Protein AF-A0A1G3MRI7-F1 (afdb_monomer)

Secondary structure (DSSP, 8-state):
-PPEEEEE--S--STHHHHHHHHHHHHHHHHPPTTPEEEEEGGG-SS--HHHHHHHHHHHHHHHHTT-EEEESSTTHHHHHHHHHHGGG--

Mean predicted aligned error: 8.39 Å

pLDDT: mean 72.19, std 12.26, range [39.47, 87.69]

Sequence (91 aa):
MPEEQLIDFGDHASIETVAQLKQALETAFEQAKAGSLMICDLSRIGRGDSACAQLLLAAAKQADANGLQYRLRHEDDSAILQDMLNCDSIG

Radius of gyration: 12.91 Å; Cα contacts (8 Å, |Δi|>4): 118; chains: 1; bounding box: 41×22×29 Å

Foldseek 3Di:
DAAEDEDDQDQDQDPVSLVVVLVSLVVCLVVHDQAHEYEYECVNNPQHALSNLVSLVVSCVVCVVSNHHYYYPDPCVVVSSVVNNVVVPDD

Nearest PDB structures (foldseek):
  7lhv-assembly1_B  TM=6.466E-01  e=7.269E-03  Arabidopsis thaliana
  7qv3-assembly1_w  TM=6.686E-01  e=1.745E-01  Bacillus subtilis subsp. subtilis str. 168
  3zth-assembly1_A  TM=5.277E-01  e=1.635E-01  Streptococcus thermophilus LMG 18311
  2o8d-assembly1_B  TM=5.837E-01  e=1.303E+00  Homo sapiens
  8r7e-assembly1_B  TM=5.657E-01  e=1.483E+00  Homo sapiens

Solvent-accessible surface area (backbone atoms only — not comparable to full-atom values): 5168 Å² total; per-residue (Å²): 129,67,57,77,43,80,48,78,68,59,85,56,62,54,79,72,36,52,60,51,47,51,52,52,50,54,52,48,58,75,70,50,52,77,50,19,34,39,33,38,44,57,91,49,51,82,62,56,50,43,68,48,36,52,49,54,54,50,47,44,54,49,27,51,76,58,50,26,42,66,42,64,68,45,81,66,46,56,56,54,40,51,51,18,58,55,59,76,78,75,130

Structure (mmCIF, N/CA/C/O backbone):
data_AF-A0A1G3MRI7-F1
#
_entry.id   AF-A0A1G3MRI7-F1
#
loop_
_atom_site.group_PDB
_atom_site.id
_atom_site.type_symbol
_atom_site.label_atom_id
_atom_site.label_alt_id
_atom_site.label_comp_id
_atom_site.label_asym_id
_atom_site.label_entity_id
_atom_site.label_seq_id
_atom_site.pdbx_PDB_ins_code
_atom_site.Cartn_x
_atom_site.Cartn_y
_atom_site.Cartn_z
_atom_site.occupancy
_atom_site.B_iso_or_equiv
_atom_site.auth_seq_id
_atom_site.auth_comp_id
_atom_site.auth_asym_id
_atom_site.auth_atom_id
_atom_site.pdbx_PDB_model_num
ATOM 1 N N . MET A 1 1 ? -19.828 -0.226 8.552 1.00 56.56 1 MET A N 1
ATOM 2 C CA . 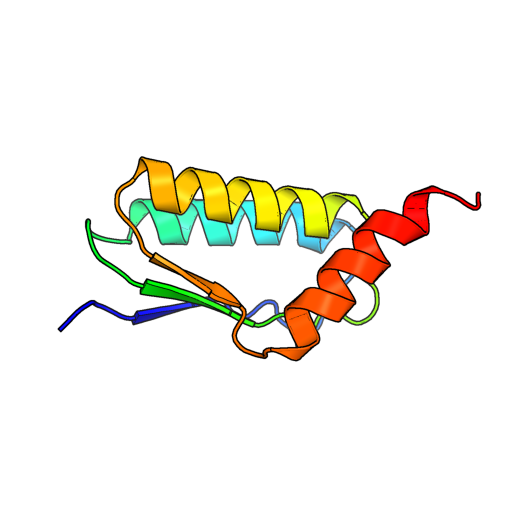MET A 1 1 ? -19.154 -0.664 7.314 1.00 56.56 1 MET A CA 1
ATOM 3 C C . MET A 1 1 ? -17.8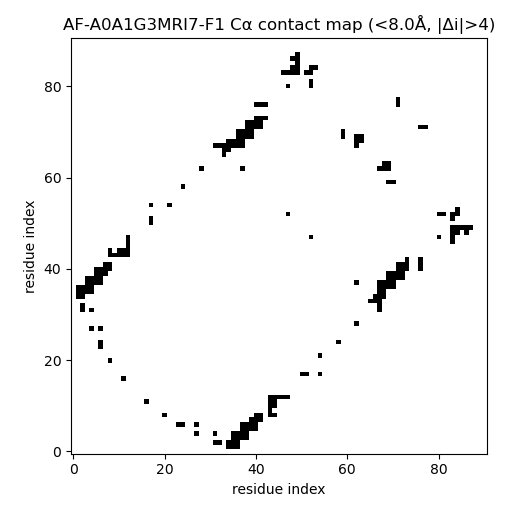03 0.030 7.288 1.00 56.56 1 MET A C 1
ATOM 5 O O . MET A 1 1 ? -17.789 1.194 7.678 1.00 56.56 1 MET A O 1
ATOM 9 N N . PRO A 1 2 ? -16.696 -0.670 6.993 1.00 63.78 2 PRO A N 1
ATOM 10 C CA . PRO A 1 2 ? -15.369 -0.053 6.957 1.00 63.78 2 PRO A CA 1
ATOM 11 C C . PRO A 1 2 ? -15.317 1.025 5.864 1.00 63.78 2 PRO A C 1
ATOM 13 O O . PRO A 1 2 ? -15.919 0.848 4.808 1.00 63.78 2 PRO A O 1
ATOM 16 N N . GLU A 1 3 ? -14.652 2.150 6.135 1.00 73.44 3 GLU A N 1
ATOM 17 C CA . GLU A 1 3 ? -14.403 3.178 5.115 1.00 73.44 3 GLU A CA 1
ATOM 18 C C . GLU A 1 3 ? -13.357 2.642 4.127 1.00 73.44 3 GLU A C 1
ATOM 20 O O . GLU A 1 3 ? -12.288 2.190 4.547 1.00 73.44 3 GLU A O 1
ATOM 25 N N . GLU A 1 4 ? -13.681 2.665 2.835 1.00 77.50 4 GLU A N 1
ATOM 26 C CA . GLU A 1 4 ? -12.800 2.209 1.757 1.00 77.50 4 GLU A CA 1
ATOM 27 C C . GLU A 1 4 ? -12.007 3.396 1.206 1.00 77.50 4 GLU A C 1
ATOM 29 O O . GLU A 1 4 ? -12.585 4.381 0.743 1.00 77.50 4 GLU A O 1
ATOM 34 N N . GLN A 1 5 ? -10.680 3.301 1.239 1.00 73.62 5 GLN A N 1
ATOM 35 C CA . GLN A 1 5 ? -9.787 4.245 0.578 1.00 73.62 5 GLN A CA 1
ATOM 36 C C . GLN A 1 5 ? -9.108 3.563 -0.606 1.00 73.62 5 GLN A C 1
ATOM 38 O O . GLN A 1 5 ? -8.339 2.617 -0.435 1.00 73.62 5 GLN A O 1
ATOM 43 N N . LEU A 1 6 ? -9.398 4.056 -1.810 1.00 75.25 6 LEU A N 1
ATOM 44 C CA . LEU A 1 6 ? -8.717 3.644 -3.032 1.00 75.25 6 LEU A CA 1
ATOM 45 C C . LEU A 1 6 ? -7.487 4.523 -3.252 1.00 75.25 6 LEU A C 1
ATOM 47 O O . LEU A 1 6 ? -7.595 5.748 -3.289 1.00 75.25 6 LEU A O 1
ATOM 51 N N . ILE A 1 7 ? -6.342 3.884 -3.454 1.00 71.00 7 ILE A N 1
ATOM 52 C CA . ILE A 1 7 ? -5.087 4.538 -3.805 1.00 71.00 7 ILE A CA 1
ATOM 53 C C . ILE A 1 7 ? -4.800 4.211 -5.276 1.00 71.00 7 ILE A C 1
ATOM 55 O O . ILE A 1 7 ? -4.496 3.066 -5.612 1.00 71.00 7 ILE A O 1
ATOM 59 N N . ASP A 1 8 ? -4.971 5.213 -6.146 1.00 68.25 8 ASP A N 1
ATOM 60 C CA . ASP A 1 8 ? -4.696 5.150 -7.591 1.00 68.25 8 ASP A CA 1
ATOM 61 C C . ASP A 1 8 ? -3.304 5.733 -7.874 1.00 68.25 8 ASP A C 1
ATOM 63 O O . ASP A 1 8 ? -2.989 6.833 -7.414 1.00 68.25 8 ASP A O 1
ATOM 67 N N . PHE A 1 9 ? -2.469 5.001 -8.618 1.00 63.31 9 PHE A N 1
ATOM 68 C CA . PHE A 1 9 ? -1.063 5.373 -8.837 1.00 63.31 9 PHE A CA 1
ATOM 69 C C . PHE A 1 9 ? -0.785 6.191 -10.102 1.00 63.31 9 PHE A C 1
ATOM 71 O O . PHE A 1 9 ? 0.371 6.534 -10.341 1.00 63.31 9 PHE A O 1
ATOM 78 N N . GLY A 1 10 ? -1.800 6.566 -10.890 1.00 56.28 10 GLY A N 1
ATOM 79 C CA . GLY A 1 10 ? -1.594 7.343 -12.119 1.00 56.28 10 GLY A CA 1
ATOM 80 C C . GLY A 1 10 ? -0.669 6.670 -13.154 1.00 56.28 10 GLY A C 1
ATOM 81 O O . GLY A 1 10 ? -0.169 5.570 -12.957 1.00 56.28 10 GLY A O 1
ATOM 82 N N . ASP A 1 11 ? -0.464 7.321 -14.302 1.00 50.81 11 ASP A N 1
ATOM 83 C CA . ASP A 1 11 ? 0.202 6.745 -15.493 1.00 50.81 11 ASP A CA 1
ATOM 84 C C . ASP A 1 11 ? 1.750 6.826 -15.469 1.00 50.81 11 ASP A C 1
ATOM 86 O O . ASP A 1 11 ? 2.421 6.564 -16.465 1.00 50.81 11 ASP A O 1
ATOM 90 N N . HIS A 1 12 ? 2.365 7.232 -14.356 1.00 46.53 12 HIS A N 1
ATOM 91 C CA . HIS A 1 12 ? 3.785 7.599 -14.331 1.00 46.53 12 HIS A CA 1
ATOM 92 C C . HIS A 1 12 ? 4.617 6.617 -13.513 1.00 46.53 12 HIS A C 1
ATOM 94 O O . HIS A 1 12 ? 4.880 6.883 -12.353 1.00 46.53 12 HIS A O 1
ATOM 100 N N . ALA A 1 13 ? 5.076 5.512 -14.107 1.00 48.69 13 ALA A N 1
ATOM 101 C CA . ALA A 1 13 ? 6.001 4.550 -13.488 1.00 48.69 13 ALA A CA 1
ATOM 102 C C . ALA A 1 13 ? 7.480 4.850 -13.839 1.00 48.69 13 ALA A C 1
ATOM 104 O O . ALA A 1 13 ? 8.103 4.132 -14.616 1.00 48.69 13 ALA A O 1
ATOM 105 N N . SER A 1 14 ? 8.043 5.916 -13.266 1.00 48.59 14 SER A N 1
ATOM 106 C CA . SER A 1 14 ? 9.467 6.278 -13.319 1.00 48.59 14 SER A CA 1
ATOM 107 C C . SER A 1 14 ? 9.871 6.823 -11.949 1.00 48.59 14 SER A C 1
ATOM 109 O O . SER A 1 14 ? 9.268 7.802 -11.550 1.00 48.59 14 SER A O 1
ATOM 111 N N . ILE A 1 15 ? 10.857 6.224 -11.258 1.00 45.81 15 ILE A N 1
ATOM 112 C CA . ILE A 1 15 ? 11.564 6.598 -9.992 1.00 45.81 15 ILE A CA 1
ATOM 113 C C . ILE A 1 15 ? 10.993 7.750 -9.118 1.00 45.81 15 ILE A C 1
ATOM 115 O O . ILE A 1 15 ? 10.819 7.560 -7.915 1.00 45.81 15 ILE A O 1
ATOM 119 N N . GLU A 1 16 ? 10.667 8.918 -9.675 1.00 51.62 16 GLU A N 1
ATOM 120 C CA . GLU A 1 16 ? 9.807 9.944 -9.056 1.00 51.62 16 GLU A CA 1
ATOM 121 C C . GLU A 1 16 ? 8.473 9.380 -8.506 1.00 51.62 16 GLU A C 1
ATOM 123 O O . GLU A 1 16 ? 7.954 9.889 -7.510 1.00 51.62 16 GLU A O 1
ATOM 128 N N . THR A 1 17 ? 7.965 8.273 -9.057 1.00 65.06 17 THR A N 1
ATOM 129 C CA . THR A 1 17 ? 6.764 7.564 -8.584 1.00 65.06 17 THR A CA 1
ATOM 130 C C . THR A 1 17 ? 6.914 6.959 -7.199 1.00 65.06 17 THR A C 1
ATOM 132 O O . THR A 1 17 ? 5.938 6.896 -6.470 1.00 65.06 17 THR A O 1
ATOM 135 N N . VAL A 1 18 ? 8.104 6.494 -6.809 1.00 71.44 18 VAL A N 1
ATOM 136 C CA . VAL A 1 18 ? 8.314 5.768 -5.539 1.00 71.44 18 VAL A CA 1
ATOM 137 C C . VAL A 1 18 ? 8.172 6.724 -4.351 1.00 71.44 18 VAL A C 1
ATOM 139 O O . VAL A 1 18 ? 7.543 6.400 -3.344 1.00 71.44 18 VAL A O 1
ATOM 142 N N . ALA A 1 19 ? 8.703 7.941 -4.485 1.00 75.06 19 ALA A N 1
ATOM 143 C CA . ALA A 1 19 ? 8.547 8.989 -3.480 1.00 75.06 19 ALA A CA 1
ATOM 144 C C . ALA A 1 19 ? 7.094 9.487 -3.397 1.00 75.06 19 ALA A C 1
ATOM 146 O O . ALA A 1 19 ? 6.560 9.632 -2.298 1.00 75.06 19 ALA A O 1
ATOM 147 N N . GLN A 1 20 ? 6.438 9.690 -4.546 1.00 74.12 20 GLN A N 1
ATOM 148 C CA . GLN A 1 20 ? 5.021 10.071 -4.601 1.00 74.12 20 GLN A CA 1
ATOM 149 C C . GLN A 1 20 ? 4.111 8.972 -4.036 1.00 74.12 20 GLN A C 1
ATOM 151 O O . GLN A 1 20 ? 3.187 9.266 -3.282 1.00 74.12 20 GLN A O 1
ATOM 156 N N . LEU A 1 21 ? 4.417 7.706 -4.327 1.00 75.25 21 LEU A N 1
ATOM 157 C CA . LEU A 1 21 ? 3.749 6.527 -3.783 1.00 75.25 21 LEU A CA 1
ATOM 158 C C . LEU A 1 21 ? 3.844 6.513 -2.263 1.00 75.25 21 LEU A C 1
ATOM 160 O O . LEU A 1 21 ? 2.832 6.380 -1.580 1.00 75.25 21 LEU A O 1
ATOM 164 N N . LYS A 1 22 ? 5.056 6.685 -1.729 1.00 80.50 22 LYS A N 1
ATOM 165 C CA . LYS A 1 22 ? 5.265 6.747 -0.287 1.00 80.50 22 LYS A CA 1
ATOM 166 C C . LYS A 1 22 ? 4.439 7.874 0.339 1.00 80.50 22 LYS A C 1
ATOM 168 O O . LYS A 1 22 ? 3.737 7.625 1.312 1.00 80.50 22 LYS A O 1
ATOM 173 N N . GLN A 1 23 ? 4.458 9.070 -0.248 1.00 82.31 23 GLN A N 1
ATOM 174 C CA . GLN A 1 23 ? 3.698 10.211 0.264 1.00 82.31 23 GLN A CA 1
ATOM 175 C C . GLN A 1 23 ? 2.179 9.978 0.215 1.00 82.31 23 GLN A C 1
ATOM 177 O O . GLN A 1 23 ? 1.472 10.327 1.163 1.00 82.31 23 GLN A O 1
ATOM 182 N N . ALA A 1 24 ? 1.667 9.370 -0.860 1.00 79.12 24 ALA A N 1
ATOM 183 C CA . ALA A 1 24 ? 0.256 9.015 -0.989 1.00 79.12 24 ALA A CA 1
ATOM 184 C C . ALA A 1 24 ? -0.159 7.972 0.057 1.00 79.12 24 ALA A C 1
ATOM 186 O O . ALA A 1 24 ? -1.208 8.114 0.682 1.00 79.12 24 ALA A O 1
ATOM 187 N N . LEU A 1 25 ? 0.689 6.967 0.294 1.00 81.62 25 LEU A N 1
ATOM 188 C CA . LEU A 1 25 ? 0.484 5.964 1.337 1.00 81.62 25 LEU A CA 1
ATOM 189 C C . LEU A 1 25 ? 0.494 6.599 2.730 1.00 81.62 25 LEU A C 1
ATOM 191 O O . LEU A 1 25 ? -0.435 6.364 3.492 1.00 81.62 25 LEU A O 1
ATOM 195 N N . GLU A 1 26 ? 1.489 7.429 3.053 1.00 85.25 26 GLU A N 1
ATOM 196 C CA . GLU A 1 26 ? 1.578 8.140 4.339 1.00 85.25 26 GLU A CA 1
ATOM 197 C C . GLU A 1 26 ? 0.338 9.010 4.579 1.00 85.25 26 GLU A C 1
ATOM 199 O O . GLU A 1 26 ? -0.293 8.907 5.628 1.00 85.25 26 GLU A O 1
ATOM 204 N N . THR A 1 27 ? -0.084 9.773 3.569 1.00 84.50 27 THR A N 1
ATOM 205 C CA . THR A 1 27 ? -1.295 10.603 3.640 1.00 84.50 27 THR A CA 1
ATOM 206 C C . THR A 1 27 ? -2.551 9.754 3.850 1.00 84.50 27 THR A C 1
ATOM 208 O O . THR A 1 27 ? -3.412 10.106 4.655 1.00 84.50 27 THR A O 1
ATOM 211 N N . ALA A 1 28 ? -2.667 8.625 3.146 1.00 82.38 28 ALA A N 1
ATOM 212 C CA . ALA A 1 28 ? -3.788 7.708 3.307 1.00 82.38 28 ALA A CA 1
ATOM 213 C C . ALA A 1 28 ? -3.790 7.073 4.707 1.00 82.38 28 ALA A C 1
ATOM 215 O O . ALA A 1 28 ? -4.839 7.004 5.336 1.00 82.38 28 ALA A O 1
ATOM 216 N N . PHE A 1 29 ? -2.625 6.708 5.251 1.00 83.31 29 PHE A N 1
ATOM 217 C CA . PHE A 1 29 ? -2.498 6.217 6.626 1.00 83.31 29 PHE A CA 1
ATOM 218 C C . PHE A 1 29 ? -2.884 7.264 7.673 1.00 83.31 29 PHE A C 1
ATOM 220 O O . PHE A 1 29 ? -3.549 6.918 8.644 1.00 83.31 29 PHE A O 1
ATOM 227 N N . GLU A 1 30 ? -2.504 8.529 7.485 1.00 84.38 30 GLU A N 1
ATOM 228 C CA . GLU A 1 30 ? -2.891 9.616 8.395 1.00 84.38 30 GLU A CA 1
ATOM 229 C C . GLU A 1 30 ? -4.399 9.902 8.363 1.00 84.38 30 GLU A C 1
ATOM 231 O O . GLU A 1 30 ? -4.984 10.292 9.374 1.00 84.38 30 GLU A O 1
ATOM 236 N N . GLN A 1 31 ? -5.040 9.716 7.206 1.00 81.62 31 GLN A N 1
ATOM 237 C CA . GLN A 1 31 ? -6.476 9.951 7.033 1.00 81.62 31 GLN A CA 1
ATOM 238 C C . GLN A 1 31 ? -7.338 8.726 7.365 1.00 81.62 31 GLN A C 1
ATOM 240 O O . GLN A 1 31 ? -8.522 8.876 7.681 1.00 81.62 31 GLN A O 1
ATOM 245 N N . ALA A 1 32 ? -6.777 7.521 7.270 1.00 81.44 32 ALA A N 1
ATOM 246 C CA . ALA A 1 32 ? -7.478 6.275 7.530 1.00 81.44 32 ALA A CA 1
ATOM 247 C C . ALA A 1 32 ? -7.791 6.131 9.024 1.00 81.44 32 ALA A 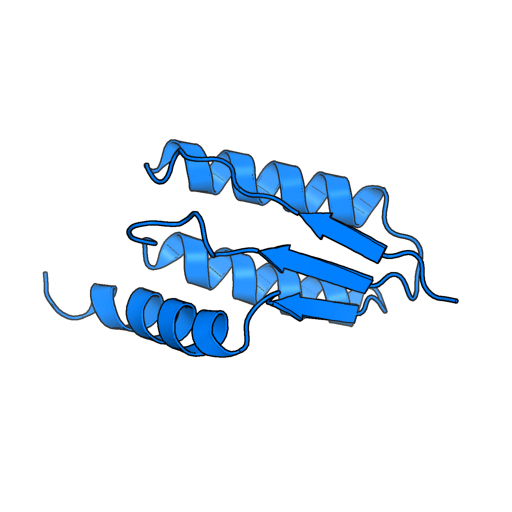C 1
ATOM 249 O O . ALA A 1 32 ? -6.938 6.297 9.895 1.00 81.44 32 ALA A O 1
ATOM 250 N N . LYS A 1 33 ? -9.041 5.783 9.335 1.00 80.12 33 LYS A N 1
ATOM 251 C CA . LYS A 1 33 ? -9.445 5.460 10.707 1.00 80.12 33 LYS A CA 1
ATOM 252 C C . LYS A 1 33 ? -9.187 3.985 10.978 1.00 80.12 33 LYS A C 1
ATOM 254 O O . LYS A 1 33 ? -9.232 3.169 10.065 1.00 80.12 33 LYS A O 1
ATOM 259 N N . ALA A 1 34 ? -8.983 3.624 12.243 1.00 77.69 34 ALA A N 1
ATOM 260 C CA . ALA A 1 34 ? -8.847 2.223 12.643 1.00 77.69 34 ALA A CA 1
ATOM 261 C C . ALA A 1 34 ? -9.998 1.367 12.070 1.00 77.69 34 ALA A C 1
ATOM 263 O O . ALA A 1 34 ? -11.173 1.712 12.218 1.00 77.69 34 ALA A O 1
ATOM 264 N N . GLY A 1 35 ? -9.654 0.263 11.402 1.00 80.00 35 GLY A N 1
ATOM 265 C CA . GLY A 1 35 ? -10.601 -0.599 10.692 1.00 80.00 35 GLY A CA 1
ATOM 266 C C . GLY A 1 35 ? -10.964 -0.170 9.262 1.00 80.00 35 GLY A C 1
ATOM 267 O O . GLY A 1 35 ? -11.795 -0.837 8.648 1.00 80.00 35 GLY A O 1
ATOM 268 N N . SER A 1 36 ? -10.377 0.901 8.716 1.00 85.56 36 SER A N 1
ATOM 269 C CA . SER A 1 36 ? -10.510 1.252 7.294 1.00 85.56 36 SER A CA 1
ATOM 270 C C . SER A 1 36 ? -9.836 0.215 6.390 1.00 85.56 36 SER A C 1
ATOM 272 O O . SER A 1 36 ? -8.861 -0.434 6.777 1.00 85.56 36 SER A O 1
ATOM 274 N N . LEU A 1 37 ? -10.362 0.075 5.171 1.00 84.19 37 LEU A N 1
ATOM 275 C CA . LEU A 1 37 ? -9.807 -0.778 4.125 1.00 84.19 37 LEU A CA 1
ATOM 276 C C . LEU A 1 37 ? -9.074 0.085 3.098 1.00 84.19 37 LEU A C 1
ATOM 278 O O . LEU A 1 37 ? -9.676 0.930 2.443 1.00 84.19 37 LEU A O 1
ATOM 282 N N . MET A 1 38 ? -7.782 -0.166 2.937 1.00 84.12 38 MET A N 1
ATOM 283 C CA . MET A 1 38 ? -6.936 0.439 1.919 1.00 84.12 38 MET A CA 1
ATOM 284 C C . MET A 1 38 ? -6.845 -0.509 0.727 1.00 84.12 38 MET A C 1
ATOM 286 O O . MET A 1 38 ? -6.382 -1.644 0.861 1.00 84.12 38 MET A O 1
ATOM 290 N N . ILE A 1 39 ? -7.302 -0.042 -0.431 1.00 83.12 39 ILE A N 1
ATOM 291 C CA . ILE A 1 39 ? -7.244 -0.773 -1.695 1.00 83.12 39 ILE A CA 1
ATOM 292 C C . ILE A 1 39 ? -6.211 -0.100 -2.585 1.00 83.12 39 ILE A C 1
ATOM 294 O O . ILE A 1 39 ? -6.291 1.091 -2.873 1.00 83.12 39 ILE A O 1
ATOM 298 N N . CYS A 1 40 ? -5.241 -0.885 -3.018 1.00 79.69 40 CYS A N 1
ATOM 299 C CA . CYS A 1 40 ? -4.089 -0.450 -3.780 1.00 79.69 40 CYS A CA 1
ATOM 300 C C . CYS A 1 40 ? -4.185 -1.013 -5.202 1.00 79.69 40 CYS A C 1
ATOM 302 O O . CYS A 1 40 ? -4.201 -2.229 -5.376 1.00 79.69 40 CYS A O 1
ATOM 304 N N . ASP A 1 41 ? -4.280 -0.148 -6.212 1.00 76.25 41 ASP A N 1
ATOM 305 C CA . ASP A 1 41 ? -4.488 -0.552 -7.610 1.00 76.25 41 ASP A CA 1
ATOM 306 C C . ASP A 1 41 ? -3.201 -0.471 -8.433 1.00 76.25 41 ASP A C 1
ATOM 308 O O . ASP A 1 41 ? -2.828 0.610 -8.879 1.00 76.25 41 ASP A O 1
ATOM 312 N N . LEU A 1 42 ? -2.542 -1.607 -8.680 1.00 73.19 42 LEU A N 1
ATOM 313 C CA . LEU A 1 42 ? -1.278 -1.635 -9.427 1.00 73.19 42 LEU A CA 1
ATOM 314 C C . LEU A 1 42 ? 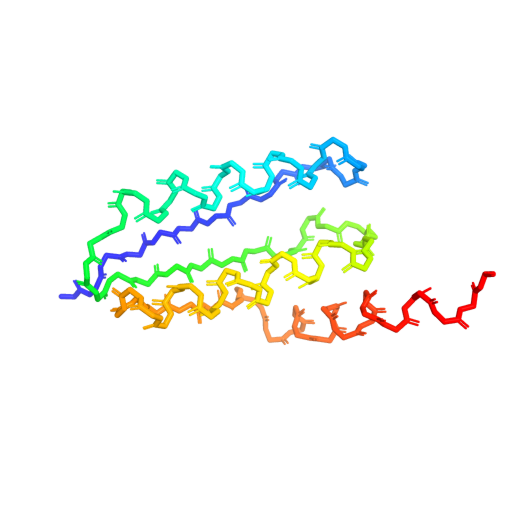-1.458 -1.664 -10.951 1.00 73.19 42 LEU A C 1
ATOM 316 O O . LEU A 1 42 ? -0.456 -1.681 -11.665 1.00 73.19 42 LEU A O 1
ATOM 320 N N . SER A 1 43 ? -2.689 -1.609 -11.472 1.00 67.81 43 SER A N 1
ATOM 321 C CA . SER A 1 43 ? -2.989 -1.805 -12.902 1.00 67.81 43 SER A CA 1
ATO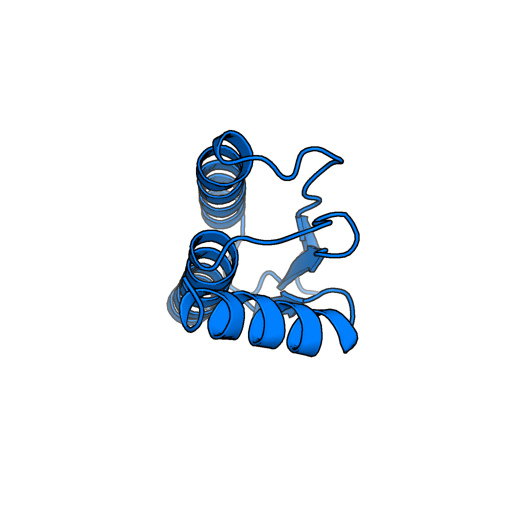M 322 C C . SER A 1 43 ? -2.284 -0.811 -13.826 1.00 67.81 43 SER A C 1
ATOM 324 O O . SER A 1 43 ? -2.143 -1.062 -15.022 1.00 67.81 43 SER A O 1
ATOM 326 N N . ARG A 1 44 ? -1.869 0.343 -13.293 1.00 65.12 44 ARG A N 1
ATOM 327 C CA . ARG A 1 44 ? -1.168 1.398 -14.041 1.00 65.12 44 ARG A CA 1
ATOM 328 C C . ARG A 1 44 ? 0.350 1.385 -13.867 1.00 65.12 44 ARG A C 1
ATOM 330 O O . ARG A 1 44 ? 1.042 2.178 -14.501 1.00 65.12 44 ARG A O 1
ATOM 337 N N . ILE A 1 45 ? 0.898 0.485 -13.051 1.00 65.94 45 ILE A N 1
ATOM 338 C CA . ILE A 1 45 ? 2.345 0.389 -12.859 1.00 65.94 45 ILE A CA 1
ATOM 339 C C . ILE A 1 45 ? 2.929 -0.510 -13.955 1.00 65.94 45 ILE A C 1
ATOM 341 O O . ILE A 1 45 ? 2.950 -1.728 -13.832 1.00 65.94 45 ILE A O 1
ATOM 345 N N . GLY A 1 46 ? 3.393 0.098 -15.053 1.00 59.53 46 GLY A N 1
ATOM 346 C CA . GLY A 1 46 ? 3.839 -0.640 -16.246 1.00 59.53 46 GLY A CA 1
ATOM 347 C C . GLY A 1 46 ? 5.057 -1.555 -16.032 1.00 59.53 46 GLY A C 1
ATOM 348 O O . GLY A 1 46 ? 5.057 -2.701 -16.471 1.00 59.53 46 GLY A O 1
ATOM 349 N N . ARG A 1 47 ? 6.099 -1.062 -15.353 1.00 57.88 47 ARG A N 1
ATOM 350 C CA . ARG A 1 47 ? 7.239 -1.847 -14.848 1.00 57.88 47 ARG A CA 1
ATOM 351 C C . ARG A 1 47 ? 7.560 -1.322 -13.465 1.00 57.88 47 ARG A C 1
ATOM 353 O O . ARG A 1 47 ? 8.082 -0.218 -13.334 1.00 57.88 47 ARG A O 1
ATOM 360 N N . GLY A 1 48 ? 7.200 -2.072 -12.435 1.00 59.41 48 GLY A N 1
ATOM 361 C CA . GLY A 1 48 ? 7.640 -1.711 -11.098 1.00 59.41 48 GLY A CA 1
ATOM 362 C C . GLY A 1 4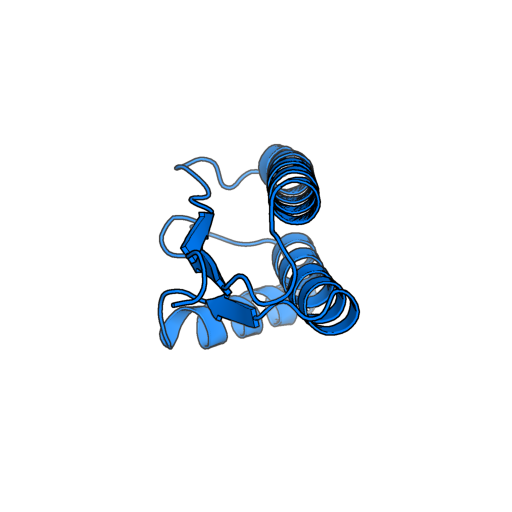8 ? 9.086 -2.094 -10.899 1.00 59.41 48 GLY A C 1
ATOM 363 O O . GLY A 1 48 ? 9.506 -3.198 -11.232 1.00 59.41 48 GLY A O 1
ATOM 364 N N . ASP A 1 49 ? 9.823 -1.157 -10.337 1.00 67.12 49 ASP A N 1
ATOM 365 C CA . ASP A 1 49 ? 11.123 -1.423 -9.756 1.00 67.12 49 ASP A CA 1
ATOM 366 C C . ASP A 1 49 ? 10.949 -2.199 -8.437 1.00 67.12 49 ASP A C 1
ATOM 368 O O . ASP A 1 49 ? 9.909 -2.084 -7.771 1.00 67.12 49 ASP A O 1
ATOM 372 N N . SER A 1 50 ? 11.958 -2.972 -8.037 1.00 69.69 50 SER A N 1
ATOM 373 C CA . SER A 1 50 ? 11.952 -3.755 -6.794 1.00 69.69 50 SER A CA 1
ATOM 374 C C . SER A 1 50 ? 11.664 -2.876 -5.562 1.00 69.69 50 SER A C 1
ATOM 376 O O . SER A 1 50 ? 10.988 -3.311 -4.623 1.00 69.69 50 SER A O 1
ATOM 378 N N . ALA A 1 51 ? 12.053 -1.596 -5.604 1.00 73.62 51 ALA A N 1
ATOM 379 C CA . ALA A 1 51 ? 11.730 -0.597 -4.587 1.00 73.62 51 ALA A CA 1
ATOM 380 C C . ALA A 1 51 ? 10.216 -0.352 -4.415 1.00 73.62 51 ALA A C 1
ATOM 382 O O . ALA A 1 51 ? 9.737 -0.147 -3.297 1.00 73.62 51 ALA A O 1
ATOM 383 N N . CYS A 1 52 ? 9.444 -0.396 -5.505 1.00 74.62 52 CYS A N 1
ATOM 384 C CA . CYS A 1 52 ? 7.996 -0.192 -5.479 1.00 74.62 52 CYS A CA 1
ATOM 385 C C . CYS A 1 52 ? 7.301 -1.357 -4.758 1.00 74.62 52 CYS A C 1
ATOM 387 O O . CYS A 1 52 ? 6.497 -1.148 -3.849 1.00 74.62 52 CYS A O 1
ATOM 389 N N . ALA A 1 53 ? 7.698 -2.594 -5.071 1.00 76.75 53 ALA A N 1
ATOM 390 C CA . ALA A 1 53 ? 7.196 -3.780 -4.382 1.00 76.75 53 ALA A CA 1
ATOM 391 C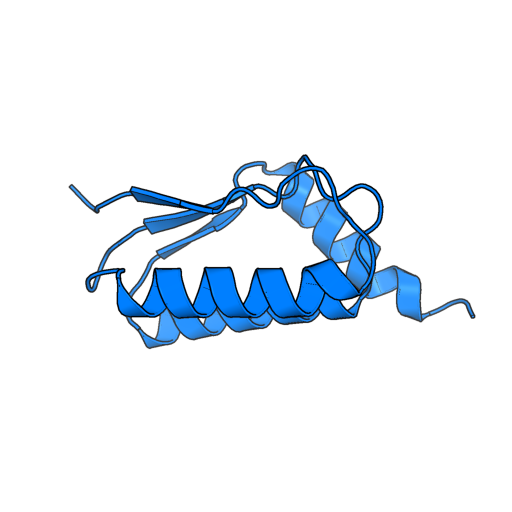 C . ALA A 1 53 ? 7.541 -3.775 -2.883 1.00 76.75 53 ALA A C 1
ATOM 393 O O . ALA A 1 53 ? 6.693 -4.097 -2.048 1.00 76.75 53 ALA A O 1
ATOM 394 N N . GLN A 1 54 ? 8.757 -3.352 -2.517 1.00 80.62 54 GLN A N 1
ATOM 395 C CA . GLN A 1 54 ? 9.152 -3.220 -1.111 1.00 80.62 54 GLN A CA 1
ATOM 396 C C . GLN A 1 54 ? 8.307 -2.183 -0.357 1.00 80.62 54 GLN A C 1
ATOM 398 O O . GLN A 1 54 ? 7.917 -2.440 0.784 1.00 80.62 54 GLN A O 1
ATOM 403 N N . LEU A 1 55 ? 7.973 -1.046 -0.981 1.00 82.19 55 LEU A N 1
ATOM 404 C CA . LEU A 1 55 ? 7.079 -0.047 -0.384 1.00 82.19 55 LEU A CA 1
ATOM 405 C C . LEU A 1 55 ? 5.671 -0.591 -0.147 1.00 82.19 55 LEU A C 1
ATOM 407 O O . LEU A 1 55 ? 5.109 -0.372 0.922 1.00 82.19 55 LEU A O 1
ATOM 411 N N . LEU A 1 56 ? 5.111 -1.320 -1.111 1.00 81.94 56 LEU A N 1
ATOM 412 C CA . LEU A 1 56 ? 3.779 -1.914 -0.988 1.00 81.94 56 LEU A CA 1
ATOM 413 C C . LEU A 1 56 ? 3.732 -2.966 0.128 1.00 81.94 56 LEU A C 1
ATOM 415 O O . LEU A 1 56 ? 2.802 -2.986 0.934 1.00 81.94 56 LEU A O 1
ATOM 419 N N . LEU A 1 57 ? 4.779 -3.788 0.250 1.00 83.56 57 LEU A N 1
ATOM 420 C CA . LEU A 1 57 ? 4.927 -4.731 1.363 1.00 83.56 57 LEU A CA 1
ATOM 421 C C . LEU A 1 57 ? 5.069 -4.022 2.715 1.00 83.56 57 LEU A C 1
ATOM 423 O O . LEU A 1 57 ? 4.500 -4.471 3.713 1.00 83.56 57 LEU A O 1
ATOM 427 N N . ALA A 1 58 ? 5.830 -2.927 2.767 1.00 86.56 58 ALA A N 1
ATOM 428 C CA . ALA A 1 58 ? 5.965 -2.117 3.972 1.00 86.56 58 ALA A CA 1
ATOM 429 C C . ALA A 1 58 ? 4.624 -1.478 4.363 1.00 86.56 58 ALA A C 1
ATOM 431 O O . ALA A 1 58 ? 4.250 -1.523 5.533 1.00 86.56 58 ALA A O 1
ATOM 432 N N . ALA A 1 59 ? 3.866 -0.975 3.387 1.00 85.19 59 ALA A N 1
ATOM 433 C CA . ALA A 1 59 ? 2.531 -0.431 3.593 1.00 85.19 59 ALA A CA 1
ATOM 434 C C . ALA A 1 59 ? 1.555 -1.488 4.118 1.00 85.19 59 ALA A C 1
ATOM 436 O O . ALA A 1 59 ? 0.841 -1.220 5.077 1.00 85.19 59 ALA A O 1
ATOM 437 N N . ALA A 1 60 ? 1.566 -2.707 3.575 1.00 85.69 60 ALA A N 1
ATOM 438 C CA . ALA A 1 60 ? 0.732 -3.795 4.081 1.00 85.69 60 ALA A CA 1
ATOM 439 C C . ALA A 1 60 ? 1.021 -4.103 5.564 1.00 85.69 60 ALA A C 1
ATOM 441 O O . ALA A 1 60 ? 0.097 -4.244 6.364 1.00 85.69 60 ALA A O 1
ATOM 442 N N . LYS A 1 61 ? 2.303 -4.140 5.955 1.00 87.25 61 LYS A N 1
ATOM 443 C CA . LYS A 1 61 ? 2.711 -4.321 7.361 1.00 87.25 61 LYS A CA 1
ATOM 444 C C . LYS A 1 61 ? 2.309 -3.140 8.242 1.00 87.25 61 LYS A C 1
ATOM 446 O O . LYS A 1 61 ? 1.895 -3.336 9.380 1.00 87.25 61 LYS A O 1
ATOM 451 N N . GLN A 1 62 ? 2.442 -1.918 7.732 1.00 86.50 62 GLN A N 1
ATOM 452 C CA . GLN A 1 62 ? 2.052 -0.712 8.453 1.00 86.50 62 GLN A CA 1
ATOM 453 C C . GLN A 1 62 ? 0.533 -0.637 8.637 1.00 86.50 62 GLN A C 1
ATOM 455 O O . GLN A 1 62 ? 0.080 -0.258 9.713 1.00 86.50 62 GLN A O 1
ATOM 460 N N . ALA A 1 63 ? -0.251 -1.040 7.637 1.00 86.19 63 ALA A N 1
ATOM 461 C CA . ALA A 1 63 ? -1.700 -1.143 7.741 1.00 86.19 63 ALA A CA 1
ATOM 462 C C . ALA A 1 63 ? -2.099 -2.104 8.866 1.00 86.19 63 ALA A C 1
ATOM 464 O O . ALA A 1 63 ? -2.836 -1.706 9.765 1.00 86.19 63 ALA A O 1
ATOM 465 N N . ASP A 1 64 ? -1.529 -3.311 8.878 1.00 85.94 64 ASP A N 1
ATOM 466 C CA . ASP A 1 64 ? -1.768 -4.311 9.924 1.00 85.94 64 ASP A CA 1
ATOM 467 C C . ASP A 1 64 ? -1.409 -3.776 11.323 1.00 85.94 64 ASP A C 1
ATOM 469 O O . ASP A 1 64 ? -2.221 -3.836 12.248 1.00 85.94 64 ASP A O 1
ATOM 473 N N . ALA A 1 65 ? -0.249 -3.121 11.456 1.00 86.06 65 ALA A N 1
ATOM 474 C CA . ALA A 1 65 ? 0.187 -2.503 12.710 1.00 86.06 65 ALA A CA 1
ATOM 475 C C . ALA A 1 65 ? -0.744 -1.377 13.205 1.00 86.06 65 ALA A C 1
ATOM 477 O O . ALA A 1 65 ? -0.843 -1.150 14.411 1.00 86.06 65 ALA A O 1
ATOM 478 N N . ASN A 1 66 ? -1.436 -0.684 12.295 1.00 82.94 66 ASN A N 1
ATOM 479 C CA . ASN A 1 66 ? -2.416 0.360 12.612 1.00 82.94 66 ASN A CA 1
ATOM 480 C C . ASN A 1 66 ? -3.857 -0.179 12.733 1.00 82.94 66 ASN A C 1
ATOM 482 O O . ASN A 1 66 ? -4.797 0.601 12.896 1.00 82.94 66 ASN A O 1
ATOM 486 N N . GLY A 1 67 ? -4.060 -1.502 12.663 1.00 84.31 67 GLY A N 1
ATOM 487 C CA . GLY A 1 67 ? -5.391 -2.115 12.701 1.00 84.31 67 GLY A CA 1
ATOM 488 C C . GLY A 1 67 ? -6.242 -1.790 11.469 1.00 84.31 67 GLY A C 1
ATOM 489 O O . GLY A 1 67 ? -7.471 -1.733 11.554 1.00 84.31 67 GLY A O 1
ATOM 490 N N . LEU A 1 68 ? -5.592 -1.525 10.339 1.00 87.69 68 LEU A N 1
ATOM 491 C CA . LEU A 1 68 ? -6.199 -1.275 9.038 1.00 87.69 68 LEU A CA 1
ATOM 492 C C . LEU A 1 68 ? -6.160 -2.549 8.196 1.00 87.69 68 LEU A C 1
ATOM 494 O O . LEU A 1 68 ? -5.316 -3.425 8.383 1.00 87.69 68 LEU A O 1
ATOM 498 N N . GLN A 1 69 ? -7.066 -2.643 7.233 1.00 86.06 69 GLN A N 1
ATOM 499 C CA . GLN A 1 69 ? -7.044 -3.707 6.239 1.00 86.06 69 GLN A CA 1
ATOM 500 C C . GLN A 1 69 ? -6.343 -3.199 4.982 1.00 86.06 69 GLN A C 1
ATOM 502 O O . GLN A 1 69 ? -6.607 -2.085 4.542 1.00 86.06 69 GLN A O 1
ATOM 507 N N . TYR A 1 70 ? -5.480 -4.013 4.381 1.00 84.00 70 TYR A N 1
ATOM 508 C CA . TYR A 1 70 ? -4.808 -3.688 3.123 1.00 84.00 70 TYR A CA 1
ATOM 509 C C . TYR A 1 70 ? -5.090 -4.770 2.085 1.00 84.00 70 TYR A C 1
ATOM 511 O O . TYR A 1 70 ? -4.980 -5.963 2.380 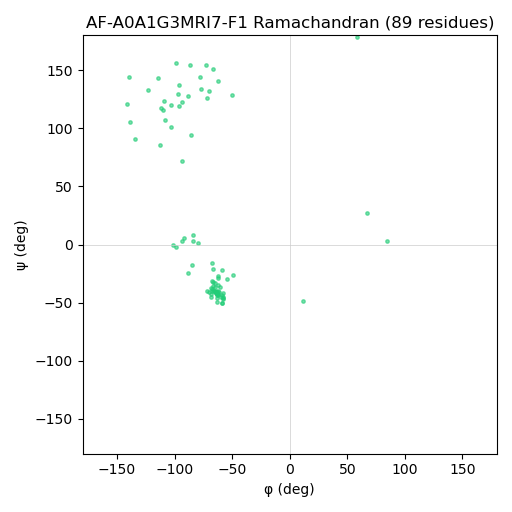1.00 84.00 70 TYR A O 1
ATOM 519 N N . ARG A 1 71 ? -5.459 -4.363 0.869 1.00 84.06 71 ARG A N 1
ATOM 520 C CA . ARG A 1 71 ? -5.678 -5.258 -0.270 1.00 84.06 71 ARG A CA 1
ATOM 521 C C . ARG A 1 71 ? -5.134 -4.655 -1.553 1.00 84.06 71 ARG A C 1
ATOM 523 O O . ARG A 1 71 ? -5.254 -3.457 -1.786 1.00 84.06 71 ARG A O 1
ATOM 530 N N . LEU A 1 72 ? -4.599 -5.516 -2.410 1.00 81.56 72 LEU A N 1
ATOM 531 C CA . LEU A 1 72 ? -4.398 -5.179 -3.814 1.00 81.56 72 LEU A CA 1
ATOM 53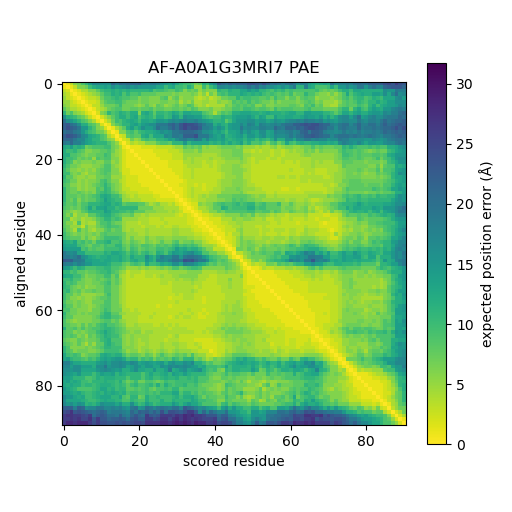2 C C . LEU A 1 72 ? -5.740 -5.300 -4.544 1.00 81.56 72 LEU A C 1
ATOM 534 O O . LEU A 1 72 ? -6.566 -6.142 -4.177 1.00 81.56 72 LEU A O 1
ATOM 538 N N . ARG A 1 73 ? -5.990 -4.429 -5.522 1.00 77.75 73 ARG A N 1
ATOM 539 C CA . ARG A 1 73 ? -7.280 -4.362 -6.217 1.00 77.75 73 ARG A CA 1
ATOM 540 C C . ARG A 1 73 ? -7.530 -5.600 -7.074 1.00 77.75 73 ARG A C 1
ATOM 542 O O . ARG A 1 73 ? -8.669 -6.063 -7.127 1.00 77.75 73 ARG A O 1
ATOM 549 N N . HIS A 1 74 ? -6.492 -6.130 -7.715 1.00 72.44 74 HIS A N 1
ATOM 550 C CA . HIS A 1 74 ? -6.591 -7.300 -8.583 1.00 72.44 74 HIS A CA 1
ATOM 551 C C . HIS A 1 74 ? -5.809 -8.489 -8.010 1.00 72.44 74 HIS A C 1
ATOM 553 O O . HIS A 1 74 ? -4.741 -8.324 -7.428 1.00 72.44 74 HIS A O 1
ATOM 559 N N . GLU A 1 75 ? -6.328 -9.712 -8.166 1.00 58.38 75 GLU A N 1
ATOM 560 C CA . GLU A 1 75 ? -5.621 -10.932 -7.729 1.00 58.38 75 GLU A CA 1
ATOM 561 C C . GLU A 1 75 ? -4.287 -11.107 -8.481 1.00 58.38 75 GLU A C 1
ATOM 563 O O . GLU A 1 75 ? -3.283 -11.492 -7.877 1.00 58.38 75 GLU A O 1
ATOM 568 N N . ASP A 1 76 ? -4.250 -10.707 -9.757 1.00 59.53 76 ASP A N 1
ATOM 569 C CA . ASP A 1 76 ? -3.049 -10.679 -10.601 1.00 59.53 76 ASP A CA 1
ATOM 570 C C . ASP A 1 76 ? -1.988 -9.661 -10.144 1.00 59.53 76 ASP A C 1
ATOM 572 O O . ASP A 1 76 ? -0.803 -9.846 -10.429 1.00 59.53 76 ASP A O 1
ATOM 576 N N . ASP A 1 77 ? -2.354 -8.641 -9.356 1.00 62.84 77 ASP A N 1
ATOM 577 C CA . ASP A 1 77 ? -1.393 -7.667 -8.813 1.00 62.84 77 ASP A CA 1
ATOM 578 C C . ASP A 1 77 ? -0.371 -8.348 -7.892 1.00 62.84 77 ASP A C 1
ATOM 580 O O . ASP A 1 77 ? 0.767 -7.898 -7.776 1.00 62.84 77 ASP A O 1
ATOM 584 N N . SER A 1 78 ? -0.742 -9.474 -7.273 1.00 65.62 78 SER A N 1
ATOM 585 C CA . SER A 1 78 ? 0.181 -10.275 -6.461 1.00 65.62 78 SER A CA 1
ATOM 586 C C . SER A 1 78 ? 1.279 -10.920 -7.311 1.00 65.62 78 SER A C 1
ATOM 588 O O . SER A 1 78 ? 2.421 -11.021 -6.862 1.00 65.62 78 SER A O 1
ATOM 590 N N . ALA A 1 79 ? 0.953 -11.338 -8.539 1.00 67.25 79 ALA A N 1
ATOM 591 C CA . ALA A 1 79 ? 1.921 -11.890 -9.482 1.00 67.25 79 ALA A CA 1
ATOM 592 C C . ALA A 1 79 ? 2.847 -10.794 -10.022 1.00 67.25 79 ALA A C 1
ATOM 594 O O . ALA A 1 79 ? 4.055 -11.003 -10.092 1.00 67.25 79 ALA A O 1
ATOM 595 N N . ILE A 1 80 ? 2.302 -9.605 -10.303 1.00 67.44 80 ILE A N 1
ATOM 596 C CA . ILE A 1 80 ? 3.085 -8.419 -10.679 1.00 67.44 80 ILE A CA 1
ATOM 597 C C . ILE A 1 80 ? 4.059 -8.051 -9.552 1.00 67.44 80 ILE A C 1
ATOM 599 O O . ILE A 1 80 ? 5.241 -7.832 -9.798 1.00 67.44 80 ILE A O 1
ATOM 603 N N . LEU A 1 81 ? 3.597 -8.045 -8.301 1.00 69.81 81 LEU A N 1
ATOM 604 C CA . LEU A 1 81 ? 4.427 -7.710 -7.143 1.00 69.81 81 LEU A CA 1
ATOM 605 C C . LEU A 1 81 ? 5.549 -8.739 -6.919 1.00 69.81 81 LEU A C 1
ATOM 607 O O . LEU A 1 81 ? 6.668 -8.363 -6.572 1.00 69.81 81 LEU A O 1
ATOM 611 N N . GLN A 1 82 ? 5.285 -10.026 -7.165 1.00 69.56 82 GLN A N 1
ATOM 612 C CA . GLN A 1 82 ? 6.323 -11.063 -7.163 1.00 69.56 82 GLN A CA 1
ATOM 613 C C . GLN A 1 82 ? 7.317 -10.908 -8.323 1.00 69.56 82 GLN A C 1
ATOM 615 O O . GLN A 1 82 ? 8.515 -11.076 -8.110 1.00 69.56 82 GLN A O 1
ATOM 620 N N . ASP A 1 83 ? 6.855 -10.563 -9.524 1.00 69.06 83 ASP A N 1
ATOM 621 C CA . ASP A 1 83 ? 7.714 -10.327 -10.690 1.00 69.06 83 ASP A CA 1
ATOM 622 C C . ASP A 1 83 ? 8.659 -9.131 -10.464 1.00 69.06 83 ASP A C 1
ATOM 624 O O . ASP A 1 83 ? 9.868 -9.238 -10.678 1.00 69.06 83 ASP A O 1
ATOM 628 N N . MET A 1 84 ? 8.141 -8.037 -9.889 1.00 69.50 84 MET A N 1
ATOM 629 C CA . MET A 1 84 ? 8.923 -6.862 -9.476 1.00 69.50 84 MET A CA 1
ATOM 630 C C . MET A 1 84 ? 10.027 -7.203 -8.464 1.00 69.50 84 MET A C 1
ATOM 632 O O . MET A 1 84 ? 11.140 -6.692 -8.568 1.00 69.50 84 MET A O 1
ATOM 636 N N . LEU A 1 85 ? 9.742 -8.067 -7.480 1.00 67.38 85 LEU A N 1
ATOM 637 C CA . LEU A 1 85 ? 10.738 -8.513 -6.494 1.00 67.38 85 LEU A CA 1
ATOM 638 C C . LEU A 1 85 ? 11.838 -9.373 -7.125 1.00 67.38 85 LEU A C 1
ATOM 640 O O . LEU A 1 85 ? 12.976 -9.350 -6.662 1.00 67.38 85 LEU A O 1
ATOM 644 N N . ASN A 1 86 ? 11.504 -10.127 -8.172 1.00 66.25 86 ASN A N 1
ATOM 645 C CA . ASN A 1 86 ? 12.435 -11.029 -8.844 1.00 66.25 86 ASN A CA 1
ATOM 646 C C . ASN A 1 86 ? 13.295 -10.326 -9.910 1.00 66.25 86 ASN A C 1
ATOM 648 O O . ASN A 1 86 ? 14.347 -10.852 -10.282 1.00 66.25 86 ASN A O 1
ATOM 652 N N . CYS A 1 87 ? 12.898 -9.138 -10.380 1.00 57.69 87 CYS A N 1
ATOM 653 C CA . CYS A 1 87 ? 13.637 -8.378 -11.394 1.00 57.69 87 CYS A CA 1
ATOM 654 C C . CYS A 1 87 ? 15.005 -7.847 -10.917 1.00 57.69 87 CYS A C 1
ATOM 656 O O . CYS A 1 87 ? 15.844 -7.534 -11.757 1.00 57.69 87 CYS A O 1
ATOM 658 N N . ASP A 1 88 ? 15.279 -7.819 -9.608 1.00 50.41 88 ASP A N 1
ATOM 659 C CA . ASP A 1 88 ? 16.566 -7.364 -9.046 1.00 50.41 88 ASP A CA 1
ATOM 660 C C . ASP A 1 88 ? 17.685 -8.430 -9.114 1.00 50.41 88 ASP A C 1
ATOM 662 O O . ASP A 1 88 ? 18.795 -8.210 -8.642 1.00 50.41 88 ASP A O 1
ATOM 666 N N . SER A 1 89 ? 17.411 -9.617 -9.677 1.00 43.16 89 SER A N 1
ATOM 667 C CA . SER A 1 89 ? 18.375 -10.733 -9.715 1.00 43.16 89 SER A CA 1
ATOM 668 C C . SER A 1 89 ? 19.095 -10.941 -11.054 1.00 43.16 89 SER A C 1
ATOM 670 O O . SER A 1 89 ? 19.931 -11.841 -11.140 1.00 43.16 89 SER A O 1
ATOM 672 N N . ILE A 1 90 ? 18.831 -10.140 -12.096 1.00 47.91 90 ILE A N 1
ATOM 673 C CA . ILE A 1 90 ? 19.626 -10.164 -13.340 1.00 47.91 90 ILE A CA 1
ATOM 674 C C . ILE A 1 90 ? 19.946 -8.732 -13.783 1.00 47.91 90 ILE A C 1
ATOM 676 O O . ILE A 1 90 ? 19.204 -8.115 -14.547 1.00 47.91 90 ILE A O 1
ATOM 680 N N . GLY A 1 91 ? 21.091 -8.245 -13.307 1.00 39.47 91 GLY A N 1
ATOM 681 C CA . GLY A 1 91 ? 21.752 -7.009 -13.722 1.00 39.47 91 GLY A CA 1
ATOM 682 C C . GLY A 1 91 ? 23.159 -6.951 -13.159 1.00 39.47 91 GLY A C 1
ATOM 683 O O . GLY A 1 91 ? 23.290 -6.499 -12.005 1.00 39.47 91 GLY A O 1
#